Protein AF-A0A9X5BKB8-F1 (afdb_monomer)

Foldseek 3Di:
DDQDDADPVGDPVNVVSNVVVVCVVPVPPDPVVNVVVVVVVVVVVVVVVVVVVVVVVVD

pLDDT: mean 93.95, std 6.07, range [59.88, 98.25]

Structure (mmCIF, N/CA/C/O backbone):
data_AF-A0A9X5BKB8-F1
#
_entry.id   AF-A0A9X5BKB8-F1
#
loop_
_atom_site.group_PDB
_atom_site.id
_atom_site.type_symbol
_atom_site.label_atom_id
_atom_site.label_alt_id
_atom_site.label_comp_id
_atom_site.label_asym_id
_atom_site.label_entity_id
_atom_s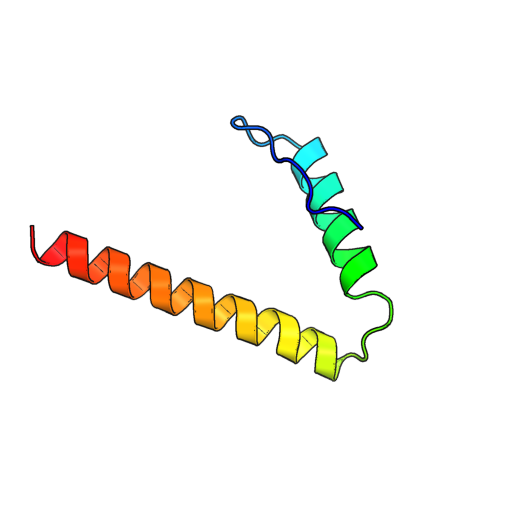ite.label_seq_id
_atom_site.pdbx_PDB_ins_code
_atom_site.Cartn_x
_atom_site.Cartn_y
_atom_site.Cartn_z
_atom_site.occupancy
_atom_site.B_iso_or_equiv
_atom_site.auth_seq_id
_atom_site.auth_comp_id
_atom_site.auth_asym_id
_atom_site.auth_atom_id
_atom_site.pdbx_PDB_model_num
ATOM 1 N N . MET A 1 1 ? -13.322 -6.688 -1.843 1.00 80.44 1 MET A N 1
ATOM 2 C CA . MET A 1 1 ? -12.624 -6.027 -2.968 1.00 80.44 1 MET A CA 1
ATOM 3 C C . MET A 1 1 ? -11.613 -6.996 -3.558 1.00 80.44 1 MET A C 1
ATOM 5 O O . MET A 1 1 ? -10.907 -7.641 -2.791 1.00 80.44 1 MET A O 1
ATOM 9 N N . ALA A 1 2 ? -11.564 -7.140 -4.882 1.00 87.88 2 ALA A N 1
ATOM 10 C CA . ALA A 1 2 ? -10.514 -7.926 -5.531 1.00 87.88 2 ALA A CA 1
ATOM 11 C C . ALA A 1 2 ? -9.183 -7.158 -5.485 1.00 87.88 2 ALA A C 1
ATOM 13 O O . ALA A 1 2 ? -9.181 -5.928 -5.532 1.00 87.88 2 ALA A O 1
ATOM 14 N N . LYS A 1 3 ? -8.057 -7.874 -5.389 1.00 93.00 3 LYS A N 1
ATOM 15 C CA . LYS A 1 3 ? -6.725 -7.258 -5.445 1.00 93.00 3 LYS A CA 1
ATOM 16 C C . LYS A 1 3 ? -6.542 -6.566 -6.807 1.00 93.00 3 LYS A C 1
ATOM 18 O O . LYS A 1 3 ? -6.832 -7.201 -7.824 1.00 93.00 3 LYS A O 1
ATOM 23 N N . PRO A 1 4 ? -6.068 -5.308 -6.855 1.00 94.69 4 PRO A N 1
ATOM 24 C CA . PRO A 1 4 ? -5.939 -4.584 -8.110 1.00 94.69 4 PRO A CA 1
ATOM 25 C C . PRO A 1 4 ? -4.878 -5.228 -9.005 1.00 94.69 4 PRO A C 1
ATOM 27 O O . PRO A 1 4 ? -3.810 -5.634 -8.539 1.00 94.69 4 PRO A O 1
ATOM 30 N N . VAL A 1 5 ? -5.182 -5.303 -10.301 1.00 95.12 5 VAL A N 1
ATOM 31 C CA . VAL A 1 5 ? -4.204 -5.643 -11.337 1.00 95.12 5 VAL A CA 1
ATOM 32 C C . VAL A 1 5 ? -3.399 -4.386 -11.634 1.00 95.12 5 VAL A C 1
ATOM 34 O O . VAL A 1 5 ? -3.978 -3.364 -12.004 1.00 95.12 5 VAL A O 1
ATOM 37 N N . ILE A 1 6 ? -2.085 -4.474 -11.439 1.00 96.00 6 ILE A N 1
ATOM 38 C CA . ILE A 1 6 ? -1.153 -3.359 -11.608 1.00 96.00 6 ILE A CA 1
ATOM 39 C C . ILE A 1 6 ? -0.488 -3.465 -12.975 1.00 96.00 6 ILE A C 1
ATOM 41 O O . ILE A 1 6 ? 0.004 -4.536 -13.339 1.00 96.00 6 ILE A O 1
ATOM 45 N N . SER A 1 7 ? -0.482 -2.361 -13.720 1.00 95.75 7 SER A N 1
ATOM 46 C CA . SER A 1 7 ? 0.212 -2.281 -15.006 1.00 95.75 7 SER A CA 1
ATOM 47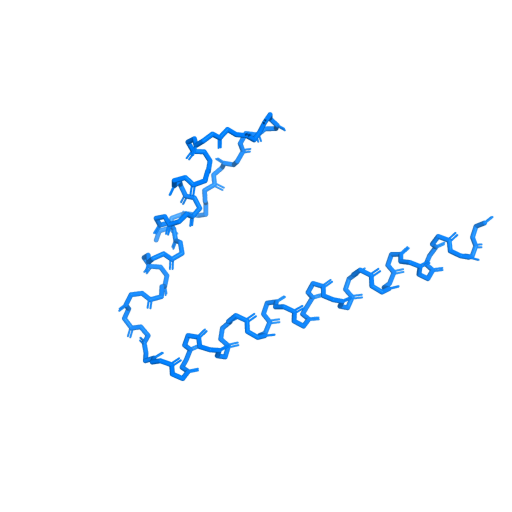 C C . SER A 1 7 ? 1.722 -2.521 -14.849 1.00 95.75 7 SER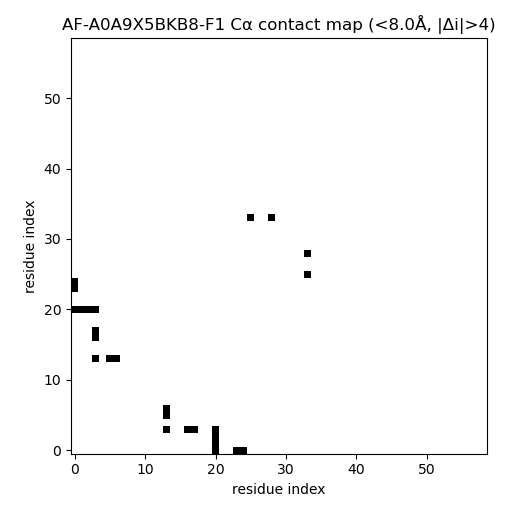 A C 1
ATOM 49 O O . SER A 1 7 ? 2.315 -1.997 -13.900 1.00 95.75 7 SER A O 1
ATOM 51 N N . PRO A 1 8 ? 2.382 -3.224 -15.791 1.00 95.81 8 PRO A N 1
ATOM 52 C CA . PRO A 1 8 ? 3.843 -3.311 -15.835 1.00 95.81 8 PRO A CA 1
ATOM 53 C C . PRO A 1 8 ? 4.540 -1.944 -15.902 1.00 95.81 8 PRO A C 1
ATOM 55 O O . PRO A 1 8 ? 5.618 -1.789 -15.335 1.00 95.81 8 PRO A O 1
ATOM 58 N N . ASP A 1 9 ? 3.908 -0.954 -16.541 1.00 97.38 9 ASP A N 1
ATOM 59 C CA . ASP A 1 9 ? 4.461 0.400 -16.708 1.00 97.38 9 ASP A CA 1
ATOM 60 C C . ASP A 1 9 ? 4.204 1.322 -15.505 1.00 97.38 9 ASP A C 1
ATOM 62 O O . ASP A 1 9 ? 4.646 2.465 -15.519 1.00 97.38 9 ASP A O 1
ATOM 66 N N . PHE A 1 10 ? 3.480 0.838 -14.488 1.00 96.06 10 PHE A N 1
ATOM 67 C CA . PHE A 1 10 ? 3.081 1.548 -13.268 1.00 96.06 10 PHE A CA 1
ATOM 68 C C . PHE A 1 10 ? 2.657 3.016 -13.471 1.00 96.06 10 PHE A C 1
ATOM 70 O O . PHE A 1 10 ? 3.449 3.957 -13.486 1.00 96.06 10 PHE A O 1
ATOM 77 N N . THR A 1 11 ? 1.353 3.226 -13.563 1.00 97.50 11 THR A N 1
ATOM 78 C CA . THR A 1 11 ? 0.736 4.507 -13.912 1.00 97.50 11 THR A CA 1
ATOM 79 C C . THR A 1 11 ? 0.116 5.213 -12.702 1.00 97.50 11 THR A C 1
ATOM 81 O O . THR A 1 11 ? -0.051 4.642 -11.625 1.00 97.50 11 THR A O 1
ATOM 84 N N . ILE A 1 12 ? -0.302 6.470 -12.890 1.00 97.81 12 ILE A N 1
ATOM 85 C CA . ILE A 1 12 ? -1.085 7.218 -11.887 1.00 97.81 12 ILE A CA 1
ATOM 86 C C . ILE A 1 12 ? -2.371 6.463 -11.521 1.00 97.81 12 ILE A C 1
ATOM 88 O O . ILE A 1 12 ? -2.770 6.432 -10.358 1.00 97.81 12 ILE A O 1
ATOM 92 N N . GLU A 1 13 ? -2.990 5.801 -12.494 1.00 97.50 13 GLU A N 1
ATOM 93 C CA . GLU A 1 13 ? -4.202 5.020 -12.268 1.00 97.50 13 GLU A CA 1
ATOM 94 C C . GLU A 1 13 ? -3.945 3.805 -11.363 1.00 97.50 13 GLU A C 1
ATOM 96 O O . GLU A 1 13 ? -4.776 3.456 -10.527 1.00 97.50 13 GLU A O 1
ATOM 101 N N . ASP A 1 14 ? -2.761 3.197 -11.447 1.00 97.88 14 ASP A N 1
ATOM 102 C CA . ASP A 1 14 ? -2.373 2.118 -10.537 1.00 97.88 14 ASP A CA 1
ATOM 103 C C . ASP A 1 14 ? -2.252 2.617 -9.089 1.00 97.88 14 ASP A C 1
ATOM 105 O O . ASP A 1 14 ? -2.673 1.927 -8.159 1.00 97.88 14 ASP A O 1
ATOM 109 N N . ILE A 1 15 ? -1.766 3.848 -8.881 1.00 97.44 15 ILE A N 1
ATOM 110 C CA . ILE A 1 15 ? -1.729 4.478 -7.551 1.00 97.44 15 ILE A CA 1
ATOM 111 C C . ILE A 1 15 ? -3.148 4.638 -6.996 1.00 97.44 15 ILE A C 1
ATOM 113 O O . ILE A 1 15 ? -3.382 4.339 -5.820 1.00 97.44 15 ILE A O 1
ATOM 117 N N . HIS A 1 16 ? -4.099 5.092 -7.819 1.00 97.25 16 HIS A N 1
ATOM 118 C CA . HIS A 1 16 ? -5.496 5.238 -7.407 1.00 97.25 16 HIS A CA 1
ATOM 119 C C . HIS A 1 16 ? -6.114 3.893 -7.025 1.00 97.25 16 HIS A C 1
ATOM 121 O O . HIS A 1 16 ? -6.642 3.769 -5.920 1.00 97.25 16 HIS A O 1
ATOM 127 N N . LYS A 1 17 ? -5.948 2.866 -7.864 1.00 96.44 17 LYS A N 1
ATOM 128 C CA . LYS A 1 17 ? -6.442 1.506 -7.597 1.00 96.44 17 LYS A CA 1
ATOM 129 C C . LYS A 1 17 ? -5.867 0.910 -6.315 1.00 96.44 17 LYS A C 1
ATOM 131 O O . LYS A 1 17 ? -6.593 0.298 -5.534 1.00 96.44 17 LYS A O 1
ATOM 136 N N . ILE A 1 18 ? -4.569 1.096 -6.067 1.00 96.06 18 ILE A N 1
ATOM 137 C CA . ILE A 1 18 ? -3.921 0.644 -4.827 1.00 96.06 18 ILE A CA 1
ATOM 138 C C . ILE A 1 18 ? -4.513 1.379 -3.624 1.00 96.06 18 ILE A C 1
ATOM 140 O O . ILE A 1 18 ? -4.849 0.746 -2.622 1.00 96.06 18 ILE A O 1
ATOM 144 N N . ARG A 1 19 ? -4.659 2.706 -3.710 1.00 96.00 19 ARG A N 1
ATOM 145 C CA . A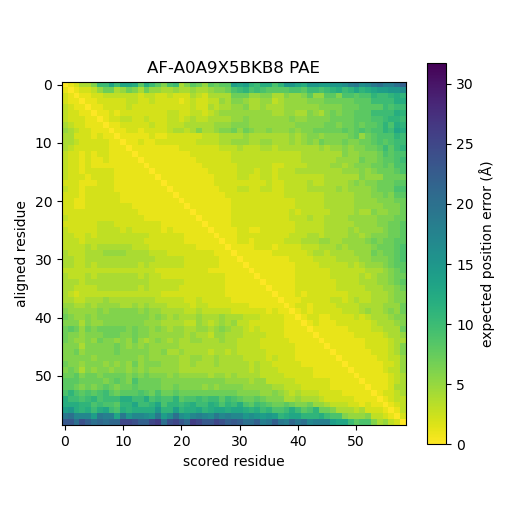RG A 1 19 ? -5.222 3.517 -2.623 1.00 96.00 19 ARG A CA 1
ATOM 146 C C . ARG A 1 19 ? -6.660 3.134 -2.304 1.00 96.00 19 ARG A C 1
ATOM 148 O O . ARG A 1 19 ? -6.974 2.962 -1.131 1.00 96.00 19 ARG A O 1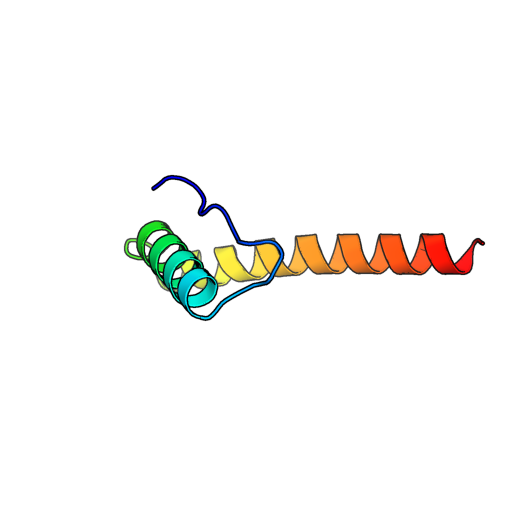
ATOM 155 N N . GLU A 1 20 ? -7.499 2.977 -3.321 1.00 96.81 20 GLU A N 1
ATOM 156 C CA . GLU A 1 20 ? -8.891 2.555 -3.172 1.00 96.81 20 GLU A CA 1
ATOM 157 C C . GLU A 1 20 ? -8.977 1.169 -2.527 1.00 96.81 20 GLU A C 1
ATOM 159 O O . GLU A 1 20 ? -9.659 0.990 -1.519 1.00 96.81 20 GLU A O 1
ATOM 164 N N . TYR A 1 21 ? -8.205 0.206 -3.033 1.00 96.50 21 TYR A N 1
ATOM 165 C CA . TYR A 1 21 ? -8.145 -1.137 -2.465 1.00 96.50 21 TYR A CA 1
ATOM 166 C C . TYR A 1 21 ? -7.733 -1.128 -0.984 1.00 96.50 21 TYR A C 1
ATOM 168 O O . TYR A 1 21 ? -8.365 -1.783 -0.154 1.00 96.50 21 TYR A O 1
ATOM 176 N N . HIS A 1 22 ? -6.697 -0.364 -0.627 1.00 94.50 22 HIS A N 1
ATOM 177 C CA . HIS A 1 22 ? -6.250 -0.239 0.762 1.00 94.50 22 HIS A CA 1
ATOM 178 C C . HIS A 1 22 ? -7.251 0.499 1.653 1.00 94.50 22 HIS A C 1
ATOM 180 O O . HIS A 1 22 ? -7.378 0.155 2.831 1.00 94.50 22 HIS A O 1
ATOM 186 N N . TYR A 1 23 ? -7.946 1.506 1.125 1.00 95.44 23 TYR A N 1
ATOM 187 C CA . TYR A 1 23 ? -9.024 2.166 1.848 1.00 95.44 23 TYR A CA 1
ATOM 188 C C . TYR A 1 23 ? -10.118 1.153 2.180 1.00 95.44 23 TYR A C 1
ATOM 190 O O . TYR A 1 23 ? -10.403 0.945 3.352 1.00 95.44 23 TYR A O 1
ATOM 198 N N . GLU A 1 24 ? -10.633 0.434 1.185 1.00 96.44 24 GLU A N 1
ATOM 199 C CA . GLU A 1 24 ? -11.694 -0.556 1.380 1.00 96.44 24 GLU A CA 1
ATOM 200 C C . GLU A 1 24 ? -11.299 -1.698 2.322 1.00 96.44 24 GLU A C 1
ATOM 202 O O . GLU A 1 24 ? -12.132 -2.182 3.082 1.00 96.44 24 GLU A O 1
ATOM 207 N N . LEU A 1 25 ? -10.027 -2.106 2.321 1.00 94.50 25 LEU A N 1
ATOM 208 C CA . LEU A 1 25 ? -9.511 -3.099 3.266 1.00 94.50 25 LEU A CA 1
ATOM 209 C C . LEU A 1 25 ? -9.451 -2.600 4.712 1.00 94.50 25 LEU A C 1
ATOM 211 O O . LEU A 1 25 ? -9.564 -3.406 5.630 1.00 94.50 25 LEU A O 1
ATOM 215 N N . THR A 1 26 ? -9.194 -1.308 4.920 1.00 95.25 26 THR A N 1
ATOM 216 C CA . THR A 1 26 ? -8.856 -0.759 6.245 1.00 95.25 26 THR A CA 1
ATOM 217 C C . THR A 1 26 ? -9.897 0.213 6.794 1.00 95.25 26 THR A C 1
ATOM 219 O O . THR A 1 26 ? -9.707 0.723 7.896 1.00 95.25 26 THR A O 1
ATOM 222 N N . LYS A 1 27 ? -10.977 0.501 6.054 1.00 95.88 27 LYS A N 1
ATOM 223 C CA . LYS A 1 27 ? -11.962 1.541 6.401 1.00 95.88 27 LYS A CA 1
ATOM 224 C C . LYS A 1 27 ? -12.712 1.269 7.704 1.00 95.88 27 LYS A C 1
ATOM 226 O O . LYS A 1 27 ? -13.032 2.219 8.408 1.00 95.88 27 LYS A O 1
ATOM 231 N N . ASP A 1 28 ? -12.923 -0.004 8.030 1.00 97.75 28 ASP A N 1
ATOM 232 C CA . ASP A 1 28 ? -13.648 -0.435 9.230 1.00 97.75 28 ASP A CA 1
ATOM 233 C C . ASP A 1 28 ? -12.703 -0.839 10.379 1.00 97.75 28 ASP A C 1
ATOM 235 O O . ASP A 1 28 ? -13.157 -1.231 11.451 1.00 97.75 28 ASP A O 1
ATOM 239 N N . MET A 1 29 ? -11.383 -0.751 10.173 1.00 97.31 29 MET A N 1
ATOM 240 C CA . MET A 1 29 ? -10.394 -1.064 11.205 1.00 97.31 29 MET A CA 1
ATOM 241 C C . MET A 1 29 ? -10.290 0.068 12.224 1.00 97.31 29 MET A C 1
ATOM 243 O O . MET A 1 29 ? -10.270 1.253 11.879 1.00 97.31 29 MET A O 1
ATOM 247 N N . THR A 1 30 ? -10.088 -0.298 13.485 1.00 98.25 30 THR A N 1
ATOM 248 C CA . THR A 1 30 ? -9.604 0.649 14.486 1.00 98.25 30 THR A CA 1
ATOM 249 C C . THR A 1 30 ? -8.203 1.143 14.123 1.00 98.25 30 THR A C 1
ATOM 251 O O . THR A 1 30 ? -7.440 0.499 13.394 1.00 98.25 30 THR A O 1
ATOM 254 N N . THR A 1 31 ? -7.807 2.279 14.696 1.00 96.56 31 THR A N 1
ATOM 255 C CA . THR A 1 31 ? -6.452 2.817 14.520 1.00 96.56 31 THR A CA 1
ATOM 256 C C . THR A 1 31 ? -5.376 1.787 14.873 1.00 96.56 31 THR A C 1
ATOM 258 O O . THR A 1 31 ? -4.393 1.660 14.145 1.00 96.56 31 THR A O 1
ATOM 261 N N . GLN A 1 32 ? -5.563 1.020 15.953 1.00 97.75 32 GLN A N 1
ATOM 262 C CA . GLN A 1 32 ? -4.579 0.028 16.387 1.00 97.75 32 GLN A CA 1
ATOM 263 C C . GLN A 1 32 ? -4.475 -1.151 15.414 1.00 97.75 32 GLN A C 1
ATOM 265 O O . GLN A 1 32 ? -3.369 -1.577 15.086 1.00 97.75 32 GLN A O 1
ATOM 270 N N . GLU A 1 33 ? -5.603 -1.655 14.915 1.00 97.19 33 GLU A N 1
ATOM 271 C CA . GLU A 1 33 ? -5.618 -2.716 13.901 1.00 97.19 33 GLU A CA 1
ATOM 272 C C . GLU A 1 33 ? -4.946 -2.253 12.609 1.00 97.19 33 GLU A C 1
ATOM 274 O O . GLU A 1 33 ? -4.129 -2.979 12.046 1.00 97.19 33 GLU A O 1
ATOM 279 N N . LYS A 1 34 ? -5.196 -1.009 12.187 1.00 95.31 34 LYS A N 1
ATOM 280 C CA . LYS A 1 34 ? -4.556 -0.420 11.008 1.00 95.31 34 LYS A CA 1
ATOM 281 C C . LYS A 1 34 ? -3.038 -0.284 11.176 1.00 95.31 34 LYS A C 1
ATOM 283 O O . LYS A 1 34 ? -2.292 -0.591 10.248 1.00 95.31 34 LYS A O 1
ATOM 288 N N . ILE A 1 35 ? -2.566 0.133 12.355 1.00 95.38 35 ILE A N 1
ATOM 289 C CA . ILE A 1 35 ? -1.129 0.166 12.683 1.00 95.38 35 ILE A CA 1
ATOM 290 C C . ILE A 1 35 ? -0.529 -1.242 12.600 1.00 95.38 35 ILE A C 1
ATOM 292 O O . ILE A 1 35 ? 0.514 -1.436 11.972 1.00 95.38 35 ILE A O 1
ATOM 296 N N . ASN A 1 36 ? -1.191 -2.231 13.206 1.00 96.44 36 ASN A N 1
ATOM 297 C CA . ASN A 1 36 ? -0.720 -3.614 13.205 1.00 96.44 36 ASN A CA 1
ATOM 298 C C . ASN A 1 36 ? -0.641 -4.175 11.779 1.00 96.44 36 ASN A C 1
ATOM 300 O O . ASN A 1 36 ? 0.395 -4.725 11.408 1.00 96.44 36 ASN A O 1
ATOM 304 N N . PHE A 1 37 ? -1.674 -3.937 10.967 1.00 93.75 37 PHE A N 1
ATOM 305 C CA . PHE A 1 37 ? -1.742 -4.340 9.564 1.00 93.75 37 PHE A CA 1
ATOM 306 C C . PHE A 1 37 ? -0.530 -3.845 8.757 1.00 93.75 37 PHE A C 1
ATOM 308 O O . PHE A 1 37 ? 0.146 -4.633 8.092 1.00 93.75 37 PHE A O 1
ATOM 315 N N . TYR A 1 38 ? -0.195 -2.552 8.845 1.00 92.19 38 TYR A N 1
ATOM 316 C CA . TYR A 1 38 ? 0.961 -2.013 8.120 1.00 92.19 38 TYR A CA 1
ATOM 317 C C . TYR A 1 38 ? 2.299 -2.521 8.669 1.00 92.19 38 TYR A C 1
ATOM 319 O O . TYR A 1 38 ? 3.214 -2.799 7.893 1.00 92.19 38 TYR A O 1
ATOM 327 N N . ASN A 1 39 ? 2.418 -2.687 9.988 1.00 94.75 39 ASN A N 1
ATOM 328 C CA . ASN A 1 39 ? 3.644 -3.180 10.612 1.00 94.75 39 ASN A CA 1
ATOM 329 C C . ASN A 1 39 ? 3.941 -4.641 10.246 1.00 94.75 39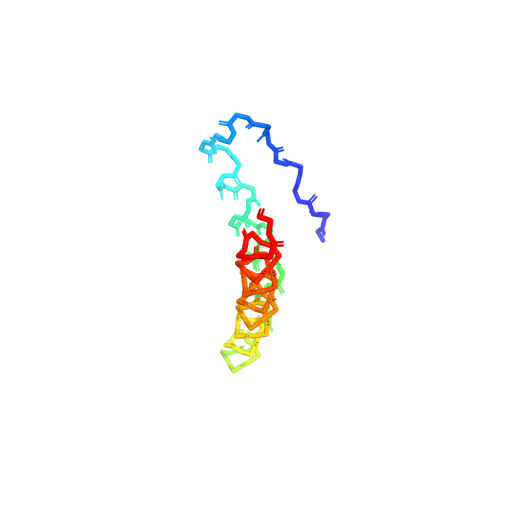 ASN A C 1
ATOM 331 O O . ASN A 1 39 ? 5.099 -4.997 10.032 1.00 94.75 39 ASN 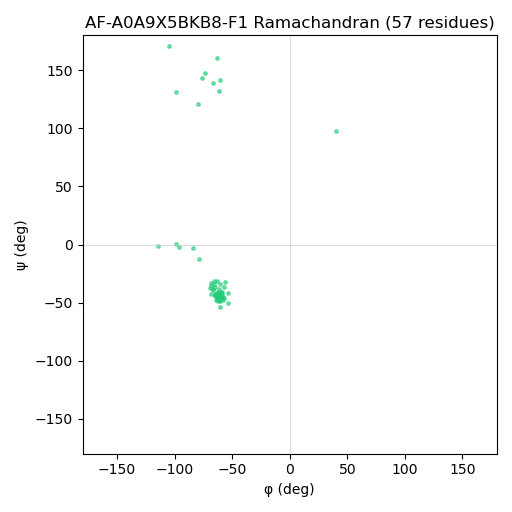A O 1
ATOM 335 N N . GLU A 1 40 ? 2.919 -5.493 10.166 1.00 94.56 40 GLU A N 1
ATOM 336 C CA . GLU A 1 40 ? 3.066 -6.886 9.732 1.00 94.56 40 GLU A CA 1
ATOM 337 C C . GLU A 1 40 ? 3.537 -6.977 8.282 1.00 94.56 40 GLU A C 1
ATOM 339 O O . GLU A 1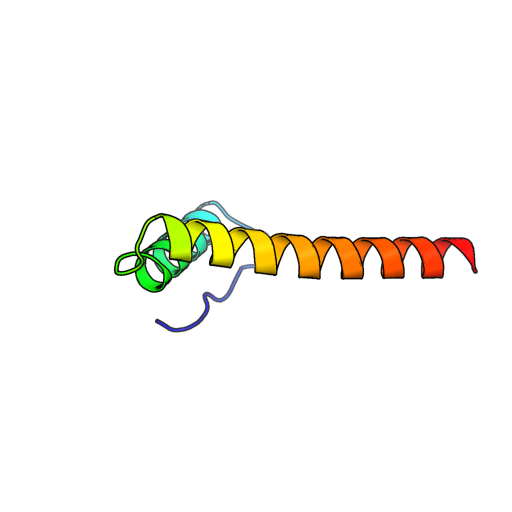 40 ? 4.527 -7.660 8.006 1.00 94.56 40 GLU A O 1
ATOM 344 N N . GLY A 1 41 ? 2.901 -6.222 7.380 1.00 89.25 41 GLY A N 1
ATOM 345 C CA . GLY A 1 41 ? 3.327 -6.142 5.983 1.00 89.25 41 GLY A CA 1
ATOM 346 C C . GLY A 1 41 ? 4.761 -5.622 5.838 1.00 89.25 41 GLY A C 1
ATOM 347 O O . GLY A 1 41 ? 5.561 -6.202 5.102 1.00 89.25 41 GLY A O 1
ATOM 348 N N . GLY A 1 42 ? 5.118 -4.579 6.594 1.00 91.81 42 GLY A N 1
ATOM 349 C CA . GLY A 1 42 ? 6.469 -4.017 6.604 1.00 91.81 42 GLY A CA 1
ATOM 350 C C . GLY A 1 42 ? 7.529 -5.020 7.066 1.00 91.81 42 GLY A C 1
ATOM 351 O O . GLY A 1 42 ? 8.561 -5.166 6.414 1.00 91.81 42 GLY A O 1
ATOM 352 N N . ARG A 1 43 ? 7.266 -5.767 8.148 1.00 94.62 43 ARG A N 1
ATOM 353 C CA . ARG A 1 43 ? 8.185 -6.808 8.642 1.00 94.62 43 ARG A CA 1
ATOM 354 C C . ARG A 1 43 ? 8.390 -7.932 7.628 1.00 94.62 43 ARG A C 1
ATOM 356 O O . ARG A 1 43 ? 9.524 -8.366 7.439 1.00 94.62 43 ARG A O 1
ATOM 363 N N . ALA A 1 44 ? 7.323 -8.389 6.972 1.00 94.38 44 ALA A N 1
ATOM 364 C CA . ALA A 1 44 ? 7.417 -9.435 5.954 1.00 94.38 44 ALA A CA 1
ATOM 365 C C . ALA A 1 44 ? 8.283 -8.991 4.762 1.00 94.38 44 ALA A C 1
ATOM 367 O O . ALA A 1 44 ? 9.171 -9.728 4.337 1.00 94.38 44 ALA A O 1
ATOM 368 N N . PHE A 1 45 ? 8.079 -7.762 4.281 1.00 92.94 45 PHE A N 1
ATOM 369 C CA . PHE A 1 45 ? 8.870 -7.204 3.185 1.00 92.94 45 PHE A CA 1
ATOM 370 C C . PHE A 1 45 ? 10.347 -7.007 3.558 1.00 92.94 45 PHE A C 1
ATOM 372 O O . PHE A 1 45 ? 11.233 -7.335 2.770 1.00 92.94 45 PHE A O 1
ATOM 379 N N . LEU A 1 46 ? 10.632 -6.502 4.764 1.00 95.62 46 LEU A N 1
ATOM 380 C CA . LEU A 1 46 ? 12.009 -6.341 5.243 1.00 95.62 46 LEU A CA 1
ATOM 381 C C . LEU A 1 46 ? 12.757 -7.676 5.260 1.00 95.62 46 LEU A C 1
ATOM 383 O O . LEU A 1 46 ? 13.873 -7.748 4.747 1.00 95.62 46 LEU A O 1
ATOM 387 N N . LYS A 1 47 ? 12.112 -8.733 5.766 1.00 95.88 47 LYS A N 1
ATOM 388 C CA . LYS A 1 47 ? 12.675 -10.085 5.778 1.00 95.88 47 LYS A CA 1
ATOM 389 C C . LYS A 1 47 ? 13.017 -10.571 4.364 1.00 95.88 47 LYS A C 1
ATOM 391 O O . LYS A 1 47 ? 14.134 -11.020 4.128 1.00 95.88 47 LYS A O 1
ATOM 396 N N . GLU A 1 48 ? 12.096 -10.419 3.410 1.00 96.56 48 GLU A N 1
ATOM 397 C CA . GLU A 1 48 ? 12.337 -10.793 2.008 1.00 96.56 48 GLU A CA 1
ATOM 398 C C . GLU A 1 48 ? 13.525 -10.018 1.408 1.00 96.56 48 GLU A C 1
ATOM 400 O O . GLU A 1 48 ? 14.365 -10.573 0.695 1.00 96.56 48 GLU A O 1
ATOM 405 N N . MET A 1 49 ? 13.635 -8.724 1.715 1.00 96.12 49 MET A N 1
ATOM 406 C CA . MET A 1 49 ? 14.738 -7.894 1.236 1.00 96.12 49 MET A CA 1
ATOM 407 C C . MET A 1 49 ? 16.090 -8.297 1.829 1.00 96.12 49 MET A C 1
ATOM 409 O O . MET A 1 49 ? 17.099 -8.250 1.122 1.00 96.12 49 MET A O 1
ATOM 413 N N . GLU A 1 50 ? 16.132 -8.682 3.103 1.00 96.31 50 GLU A N 1
ATOM 414 C CA . GLU A 1 50 ? 17.337 -9.203 3.756 1.00 96.31 50 GLU A CA 1
ATOM 415 C C . GLU A 1 50 ? 17.779 -10.534 3.141 1.00 96.31 50 GLU A C 1
ATOM 417 O O . GLU A 1 50 ? 18.953 -10.688 2.796 1.00 96.31 50 GLU A O 1
ATOM 422 N N . GLU A 1 51 ? 16.842 -11.452 2.897 1.00 96.12 51 GLU A N 1
ATOM 423 C CA . GLU A 1 51 ? 17.111 -12.730 2.227 1.00 96.12 51 GLU A CA 1
ATOM 424 C C . GLU A 1 51 ? 17.676 -12.518 0.813 1.00 96.12 51 GLU A C 1
ATOM 426 O O . GLU A 1 51 ? 18.696 -13.111 0.450 1.00 96.12 51 GLU A O 1
ATOM 431 N N . ARG A 1 52 ? 17.087 -11.602 0.031 1.00 95.25 52 ARG A N 1
ATOM 432 C CA . ARG A 1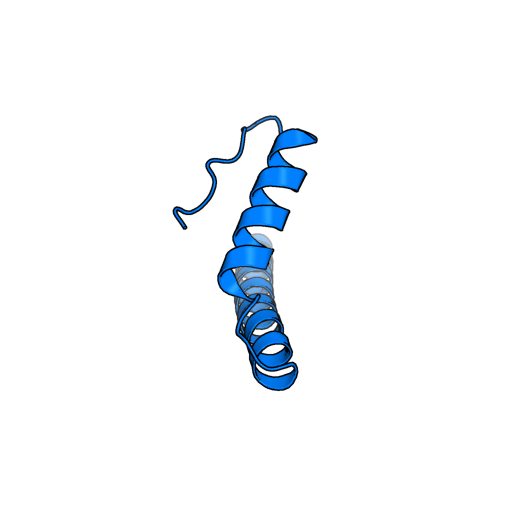 52 ? 17.592 -11.236 -1.306 1.00 95.25 52 ARG A CA 1
ATOM 433 C C . ARG A 1 52 ? 19.000 -10.635 -1.256 1.00 95.25 52 ARG A C 1
ATOM 435 O O . ARG A 1 52 ? 19.803 -10.890 -2.153 1.00 95.25 52 ARG A O 1
ATOM 442 N N . LYS A 1 53 ? 19.311 -9.817 -0.243 1.00 95.25 53 LYS A N 1
ATOM 443 C CA . LYS A 1 53 ? 20.663 -9.257 -0.054 1.00 95.25 53 LYS A CA 1
ATOM 444 C C . LYS A 1 53 ? 21.676 -10.356 0.257 1.00 95.25 53 LYS A C 1
ATOM 446 O O . LYS A 1 53 ? 22.756 -10.348 -0.324 1.00 95.25 53 LYS A O 1
ATOM 451 N N . LEU A 1 54 ? 21.318 -11.301 1.126 1.00 94.00 54 LEU A N 1
ATOM 452 C CA . LEU A 1 54 ? 22.181 -12.421 1.492 1.00 94.00 54 LEU A CA 1
ATOM 453 C C . LEU A 1 54 ? 22.477 -13.326 0.288 1.00 94.00 54 LEU A C 1
ATOM 455 O O . LEU A 1 54 ? 23.635 -13.646 0.048 1.00 94.00 54 LEU A O 1
ATOM 459 N N . GLN A 1 55 ? 21.458 -13.668 -0.507 1.00 91.81 55 GLN A N 1
ATOM 460 C CA . GLN A 1 55 ? 21.625 -14.465 -1.731 1.00 91.81 55 GLN A CA 1
ATOM 461 C C . GLN A 1 55 ? 22.569 -13.793 -2.736 1.00 91.81 55 GLN A C 1
ATOM 463 O O . GLN A 1 55 ? 23.415 -14.456 -3.324 1.00 91.81 55 GLN A O 1
ATOM 468 N N . LYS A 1 56 ? 22.465 -12.468 -2.906 1.00 89.88 56 LYS A N 1
ATOM 469 C CA . LYS A 1 56 ? 23.373 -11.708 -3.780 1.00 89.88 56 LYS A CA 1
ATOM 470 C C . LYS A 1 56 ? 24.816 -11.681 -3.283 1.00 89.88 56 LYS A C 1
ATOM 472 O O . LYS A 1 56 ? 25.711 -11.589 -4.105 1.00 89.88 56 LYS A O 1
ATOM 477 N N . ALA A 1 57 ? 25.036 -11.711 -1.971 1.00 84.69 57 ALA A N 1
ATOM 478 C CA . ALA A 1 57 ? 26.377 -11.696 -1.386 1.00 84.69 57 ALA A CA 1
ATOM 479 C C . ALA A 1 57 ? 27.077 -13.069 -1.429 1.00 84.69 57 ALA A C 1
ATOM 481 O O . ALA A 1 57 ? 28.269 -13.149 -1.151 1.00 84.69 57 ALA A O 1
ATOM 482 N N . GLN A 1 58 ? 26.336 -14.140 -1.730 1.00 74.38 58 GLN A N 1
ATOM 483 C CA . GLN A 1 58 ? 26.838 -15.515 -1.848 1.00 74.38 58 GLN A CA 1
ATOM 484 C C . GLN A 1 58 ? 27.149 -15.927 -3.302 1.00 74.38 58 GLN A C 1
ATOM 486 O O . GLN A 1 58 ? 27.605 -17.049 -3.521 1.00 74.38 58 GLN A O 1
ATOM 491 N N . LEU A 1 59 ? 26.890 -15.040 -4.271 1.00 59.88 59 LEU A N 1
ATOM 492 C CA . LEU A 1 59 ? 27.221 -15.163 -5.698 1.00 59.88 59 LEU A CA 1
ATOM 493 C C . LEU A 1 59 ? 28.496 -14.376 -6.017 1.00 59.88 59 LEU A C 1
ATOM 495 O O . LEU A 1 59 ? 29.271 -14.866 -6.866 1.00 59.88 59 LEU A O 1
#

Sequence (59 aa):
MAKPVISPDFTIEDIHKIREYHYELTKDMTTQEKINFYNEGGRAFLKEMEERKLQKAQL

Secondary structure (DSSP, 8-state):
-PPPPPPTT--HHHHHHHHHHHHHHHTTS-HHHHHHHHHHHHHHHHHHHHHHHHHHHT-

Organism: NCBI:txid2320879

Solvent-accessible surface area (backbone atoms only — not comparable to full-atom values): 3625 Å² total; per-residue (Å²): 134,78,83,74,86,69,58,96,83,63,52,75,65,42,54,50,46,52,51,52,50,53,44,73,74,46,70,86,50,52,73,68,56,49,52,48,54,54,52,52,53,50,51,55,52,52,52,54,52,51,53,55,52,52,57,61,74,75,109

Mean predicted aligned error: 4.31 Å

Radius of gyration: 15.31 Å; Cα contacts (8 Å, |Δi|>4): 13; chains: 1; bounding box: 41×23×33 Å